Protein AF-A0AAV7K6Y7-F1 (afdb_monomer)

Foldseek 3Di:
DDYDDDDDDDDDDDPDDDPPPDDDPDDPPDDPPPVVVVVVVVVVVVVVVVVLVVVVVDDPVSVVVVVQVVCVVVVHDHDDDDDDPPVVVVVVVVVVVVVVVVVVVVCVVVVNDDDDDDPPPPPPPDDPPPPPVPDDPAADQDPNDGDGDPVSVVVVVVVVD

Secondary structure (DSSP, 8-state):
----------------S------------S----HHHHHHHHHHHHHHHHHHHHTTTS-HHHHHHHHHHHHHHTTPPPPPPPP--HHHHHHHHHHHHHHHHHHHHHHHHTT----------TTTTS---S----S-SSSEEETTEEE--HHHHHHHHHTT-

Mean predicted aligned error: 19.66 Å

Organism: NCBI:txid111878

Structure (mmCIF, N/CA/C/O backbone):
data_AF-A0AAV7K6Y7-F1
#
_entry.id   AF-A0AAV7K6Y7-F1
#
loop_
_atom_site.group_PDB
_atom_site.id
_atom_site.type_symbol
_atom_site.label_atom_id
_atom_site.label_alt_id
_atom_site.label_comp_id
_atom_site.label_asym_id
_atom_site.label_entity_id
_atom_site.label_seq_id
_atom_site.pdbx_PDB_ins_code
_atom_site.Cartn_x
_atom_site.Cartn_y
_atom_site.Cartn_z
_atom_site.occupancy
_atom_site.B_iso_or_equiv
_atom_site.auth_seq_id
_atom_site.auth_comp_id
_atom_site.auth_asym_id
_atom_site.auth_atom_id
_atom_site.pdbx_PDB_model_num
ATOM 1 N N . MET A 1 1 ? -31.182 -43.803 -91.210 1.00 37.50 1 MET A N 1
ATOM 2 C CA . MET A 1 1 ? -31.131 -44.897 -90.210 1.00 37.50 1 MET A CA 1
ATOM 3 C C . MET A 1 1 ? -30.701 -44.336 -88.860 1.00 37.50 1 MET A C 1
ATOM 5 O O . MET A 1 1 ? -29.714 -43.622 -88.832 1.00 37.50 1 MET A O 1
ATOM 9 N N . LYS A 1 2 ? -31.405 -44.747 -87.788 1.00 43.72 2 LYS A N 1
ATOM 10 C CA . LYS A 1 2 ? -31.100 -44.606 -86.340 1.00 43.72 2 LYS A CA 1
ATOM 11 C C . LYS A 1 2 ? -31.313 -43.193 -85.744 1.00 43.72 2 LYS A C 1
ATOM 13 O O . LYS A 1 2 ? -30.572 -42.283 -86.059 1.00 43.72 2 LYS A O 1
ATOM 18 N N . LYS A 1 3 ? -32.449 -42.952 -85.060 1.00 42.91 3 LYS A N 1
ATOM 19 C CA . LYS A 1 3 ? -32.772 -43.210 -83.618 1.00 42.91 3 LYS A CA 1
ATOM 20 C C . LYS A 1 3 ? -32.365 -41.982 -82.764 1.00 42.91 3 LYS A C 1
ATOM 22 O O . LYS A 1 3 ? -31.280 -41.481 -82.975 1.00 42.91 3 LYS A O 1
ATOM 27 N N . SER A 1 4 ? -33.076 -41.462 -81.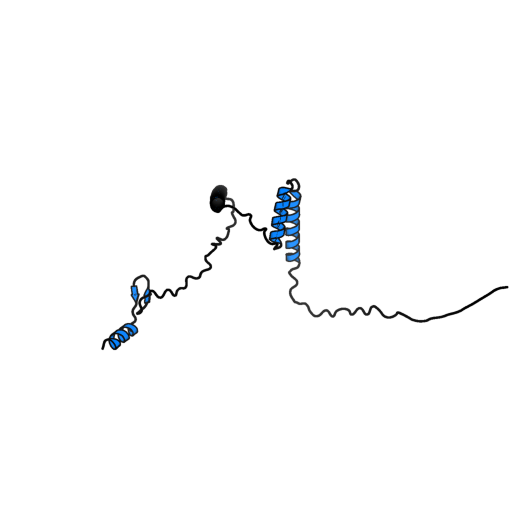762 1.00 44.19 4 SER A N 1
ATOM 28 C CA . SER A 1 4 ? -34.358 -41.768 -81.112 1.00 44.19 4 SER A CA 1
ATOM 29 C C . SER A 1 4 ? -34.460 -40.916 -79.824 1.00 44.19 4 SER A C 1
ATOM 31 O O . SER A 1 4 ? -33.427 -40.758 -79.184 1.00 44.19 4 SER A O 1
ATOM 33 N N . LEU A 1 5 ? -35.688 -40.569 -79.386 1.00 47.94 5 LEU A N 1
ATOM 34 C CA . LEU A 1 5 ? -36.136 -40.399 -77.972 1.00 47.94 5 LEU A CA 1
ATOM 35 C C . LEU A 1 5 ? -35.596 -39.154 -77.208 1.00 47.94 5 LEU A C 1
ATOM 37 O O . LEU A 1 5 ? -34.430 -38.833 -77.309 1.00 47.94 5 LEU A O 1
ATOM 41 N N . ARG A 1 6 ? -36.319 -38.420 -76.346 1.00 44.19 6 ARG A N 1
ATOM 42 C CA . ARG A 1 6 ? -37.695 -38.448 -75.805 1.00 44.19 6 ARG A CA 1
ATOM 43 C C . ARG A 1 6 ? -37.917 -37.120 -75.045 1.00 44.19 6 ARG A C 1
ATOM 45 O O . ARG A 1 6 ? -37.012 -36.658 -74.361 1.00 44.19 6 ARG A O 1
ATOM 52 N N . LYS A 1 7 ? -39.133 -36.562 -75.089 1.00 48.03 7 LYS A N 1
ATOM 53 C CA . LYS A 1 7 ? -39.631 -35.521 -74.162 1.00 48.03 7 LYS A CA 1
ATOM 54 C C . LYS A 1 7 ? -39.582 -36.005 -72.705 1.00 48.03 7 LYS A C 1
ATOM 56 O O . LYS A 1 7 ? -39.983 -37.147 -72.484 1.00 48.03 7 LYS A O 1
ATOM 61 N N . LYS A 1 8 ? -39.293 -35.115 -71.742 1.00 47.16 8 LYS A N 1
ATOM 62 C CA . LYS A 1 8 ? -40.011 -35.023 -70.449 1.00 47.16 8 LYS A CA 1
ATOM 63 C C . LYS A 1 8 ? -39.983 -33.588 -69.905 1.00 47.16 8 LYS A C 1
ATOM 65 O O . LYS A 1 8 ? -38.922 -33.034 -69.655 1.00 47.16 8 LYS A O 1
ATOM 70 N N . GLN A 1 9 ? -41.177 -33.025 -69.739 1.00 47.25 9 GLN A N 1
ATOM 71 C CA . GLN A 1 9 ? -41.472 -31.932 -68.817 1.00 47.25 9 GLN A CA 1
ATOM 72 C C . GLN A 1 9 ? -41.408 -32.460 -67.377 1.00 47.25 9 GLN A C 1
ATOM 74 O O . GLN A 1 9 ? -41.875 -33.572 -67.142 1.00 47.25 9 GLN A O 1
ATOM 79 N N . THR A 1 10 ? -40.914 -31.637 -66.453 1.00 47.00 10 THR A N 1
ATOM 80 C CA . THR A 1 10 ? -41.320 -31.548 -65.034 1.00 47.00 10 THR A CA 1
ATOM 81 C C . THR A 1 10 ? -40.901 -30.142 -64.583 1.00 47.00 10 THR A C 1
ATOM 83 O O . THR A 1 10 ? -39.708 -29.856 -64.570 1.00 47.00 10 THR A O 1
ATOM 86 N N . SER A 1 11 ? -41.785 -29.143 -64.522 1.00 39.66 11 SER A N 1
ATOM 87 C CA . SER A 1 11 ? -42.705 -28.851 -63.409 1.00 39.66 11 SER A CA 1
ATOM 88 C C . SER A 1 11 ? -42.034 -28.946 -62.037 1.00 39.66 11 SER A C 1
ATOM 90 O O . SER A 1 11 ? -41.671 -30.038 -61.604 1.00 39.66 11 SER A O 1
ATOM 92 N N . ASP A 1 12 ? -41.926 -27.786 -61.392 1.00 48.72 12 ASP A N 1
ATOM 93 C CA . ASP A 1 12 ? -42.022 -27.557 -59.953 1.00 48.72 12 ASP A CA 1
ATOM 94 C C . ASP A 1 12 ? -41.245 -28.496 -59.035 1.00 48.72 12 ASP A C 1
ATOM 96 O O . ASP A 1 12 ? -41.675 -29.610 -58.737 1.00 48.72 12 ASP A O 1
ATOM 100 N N . ARG A 1 13 ? -40.150 -27.974 -58.477 1.00 48.28 13 ARG A N 1
ATOM 101 C CA . ARG A 1 13 ? -39.746 -28.250 -57.095 1.00 48.28 13 ARG A CA 1
ATOM 102 C C . ARG A 1 13 ? -38.715 -27.223 -56.649 1.00 48.28 13 ARG A C 1
ATOM 104 O O . ARG A 1 13 ? -37.656 -27.101 -57.257 1.00 48.28 13 ARG A O 1
ATOM 111 N N . ASN A 1 14 ? -39.061 -26.552 -55.552 1.00 43.81 14 ASN A N 1
ATOM 112 C CA . ASN A 1 14 ? -38.239 -25.687 -54.699 1.00 43.81 14 ASN A CA 1
ATOM 113 C C . ASN A 1 14 ? -38.488 -24.175 -54.849 1.00 43.81 14 ASN A C 1
ATOM 115 O O . ASN A 1 14 ? -37.590 -23.364 -54.645 1.00 43.81 14 ASN A O 1
ATOM 119 N N . ALA A 1 15 ? -39.740 -23.784 -55.102 1.00 48.81 15 ALA A N 1
ATOM 120 C CA . ALA A 1 15 ? -40.297 -22.606 -54.441 1.00 48.81 15 ALA A CA 1
ATOM 121 C C . ALA A 1 15 ? -40.662 -23.021 -53.009 1.00 48.81 15 ALA A C 1
ATOM 123 O O . ALA A 1 15 ? -41.792 -23.411 -52.781 1.00 48.81 15 ALA A O 1
ATOM 124 N N . ASP A 1 16 ? -39.672 -23.087 -52.117 1.00 55.22 16 ASP A N 1
ATOM 125 C CA . ASP A 1 16 ? -39.844 -23.148 -50.658 1.00 55.22 16 ASP A CA 1
ATOM 126 C C . ASP A 1 16 ? -38.466 -23.288 -50.016 1.00 55.22 16 ASP A C 1
ATOM 128 O O . ASP A 1 16 ? -37.971 -24.389 -49.816 1.00 55.22 16 ASP A O 1
ATOM 132 N N . LEU A 1 17 ? -37.816 -22.159 -49.752 1.00 52.44 17 LEU A N 1
ATOM 133 C CA . LEU A 1 17 ? -36.878 -21.963 -48.644 1.00 52.44 17 LEU A CA 1
ATOM 134 C C . LEU A 1 17 ? -36.394 -20.521 -48.771 1.00 52.44 17 LEU A C 1
ATOM 136 O O . LEU A 1 17 ? -35.518 -20.263 -49.571 1.00 52.44 17 LEU A O 1
ATOM 140 N N . PHE A 1 18 ? -37.050 -19.582 -48.093 1.00 46.03 18 PHE A N 1
ATOM 141 C CA . PHE A 1 18 ? -36.508 -18.336 -47.514 1.00 46.03 18 PHE 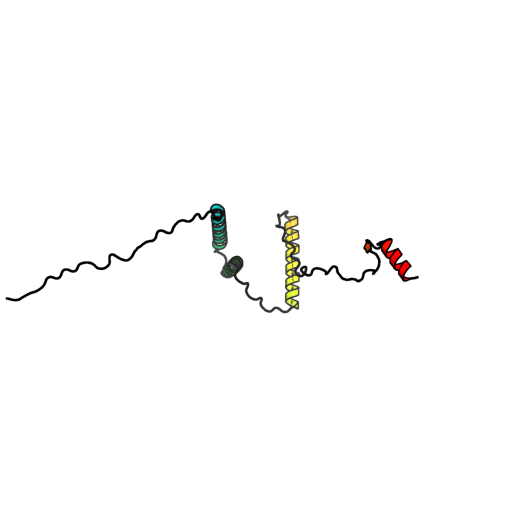A CA 1
ATOM 142 C C . PHE A 1 18 ? -37.701 -17.473 -47.088 1.00 46.03 18 PHE A C 1
ATOM 144 O O . PHE A 1 18 ? -37.927 -16.365 -47.569 1.00 46.03 18 PHE A O 1
ATOM 151 N N . HIS A 1 19 ? -38.496 -18.001 -46.154 1.00 47.12 19 HIS A N 1
ATOM 152 C CA . HIS A 1 19 ? -39.452 -17.193 -45.408 1.00 47.12 19 HIS A CA 1
ATOM 153 C C . HIS A 1 19 ? -38.654 -16.372 -44.382 1.00 47.12 19 HIS A C 1
ATOM 155 O O . HIS A 1 19 ? -38.469 -16.780 -43.237 1.00 47.12 19 HIS A O 1
ATOM 161 N N . ILE A 1 20 ? -38.089 -15.242 -44.817 1.00 50.62 20 ILE A N 1
ATOM 162 C CA . ILE A 1 20 ? -37.408 -14.303 -43.920 1.00 50.62 20 ILE A CA 1
ATOM 163 C C . ILE A 1 20 ? -38.499 -13.592 -43.117 1.00 50.62 20 ILE A C 1
ATOM 165 O O . ILE A 1 20 ? -39.060 -12.583 -43.548 1.00 50.62 20 ILE A O 1
ATOM 169 N N . GLN A 1 21 ? -38.820 -14.130 -41.940 1.00 52.84 21 GLN A N 1
ATOM 170 C CA . GLN A 1 21 ? -39.569 -13.384 -40.936 1.00 52.84 21 GLN A CA 1
ATOM 171 C C . GLN A 1 21 ? -38.734 -12.158 -40.557 1.00 52.84 21 GLN A C 1
ATOM 173 O O . GLN A 1 21 ? -37.703 -12.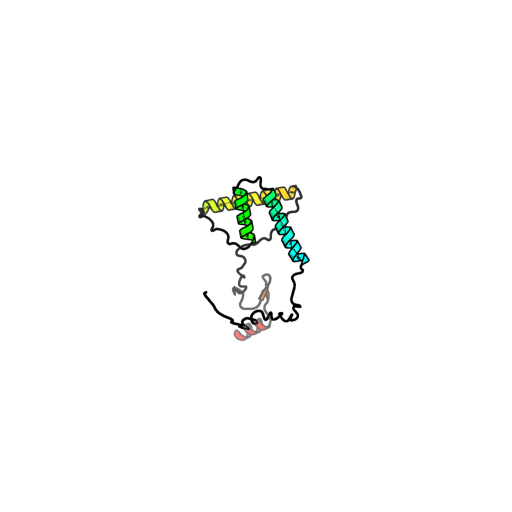273 -39.896 1.00 52.84 21 GLN A O 1
ATOM 178 N N . LYS A 1 22 ? -39.158 -10.970 -41.000 1.00 53.78 22 LYS A N 1
ATOM 179 C CA . LYS A 1 22 ? -38.595 -9.713 -40.499 1.00 53.78 22 LYS A CA 1
ATOM 180 C C . LYS A 1 22 ? -38.852 -9.677 -38.986 1.00 53.78 22 LYS A C 1
ATOM 182 O O . LYS A 1 22 ? -40.018 -9.789 -38.595 1.00 53.78 22 LYS A O 1
ATOM 187 N N . PRO A 1 23 ? -37.823 -9.551 -38.128 1.00 51.22 23 PRO A N 1
ATOM 188 C CA . PRO A 1 23 ? -38.055 -9.494 -36.695 1.00 51.22 23 PRO A CA 1
ATOM 189 C C . PRO A 1 23 ? -38.905 -8.261 -36.379 1.00 51.22 23 PRO A C 1
ATOM 191 O O . PRO A 1 23 ? -38.617 -7.154 -36.840 1.00 51.22 23 PRO A O 1
ATOM 194 N N . LYS A 1 24 ? -39.976 -8.461 -35.605 1.00 47.47 24 LYS A N 1
ATOM 195 C CA . LYS A 1 24 ? -40.769 -7.368 -35.040 1.00 47.47 24 LYS A CA 1
ATOM 196 C C . LYS A 1 24 ? -39.851 -6.547 -34.136 1.00 47.47 24 LYS A C 1
ATOM 198 O O . LYS A 1 24 ? -39.369 -7.050 -33.124 1.00 47.47 24 LYS A O 1
ATOM 203 N N . ILE A 1 25 ? -39.601 -5.298 -34.523 1.00 51.44 25 ILE A N 1
ATOM 204 C CA . ILE A 1 25 ? -38.890 -4.320 -33.700 1.00 51.44 25 ILE A CA 1
ATOM 205 C C . ILE A 1 25 ? -39.837 -3.952 -32.558 1.00 51.44 25 ILE A C 1
ATOM 207 O O . ILE A 1 25 ? -40.658 -3.045 -32.674 1.00 51.44 25 ILE A O 1
ATOM 211 N N . ASN A 1 26 ? -39.770 -4.710 -31.470 1.00 47.78 26 ASN A N 1
ATOM 212 C CA . ASN A 1 26 ? -40.368 -4.292 -30.214 1.00 47.78 26 ASN A CA 1
ATOM 213 C C . ASN A 1 26 ? -39.493 -3.174 -29.638 1.00 47.78 26 ASN A C 1
ATOM 215 O O . ASN A 1 26 ? -38.270 -3.254 -29.699 1.00 47.78 26 ASN A O 1
ATOM 219 N N . ASN A 1 27 ? -40.136 -2.122 -29.135 1.00 55.62 27 ASN A N 1
ATOM 220 C CA . ASN A 1 27 ? -39.527 -0.915 -28.581 1.00 55.62 27 ASN A CA 1
ATOM 221 C C . ASN A 1 27 ? -38.368 -1.218 -27.614 1.00 55.62 27 ASN A C 1
ATOM 223 O O . ASN A 1 27 ? -38.598 -1.464 -26.435 1.00 55.62 27 ASN A O 1
ATOM 227 N N . ILE A 1 28 ? -37.125 -1.129 -28.092 1.00 50.84 28 ILE A N 1
ATOM 228 C CA . ILE A 1 28 ? -35.934 -1.103 -27.238 1.00 50.84 28 ILE A CA 1
ATOM 229 C C . ILE A 1 28 ? -35.690 0.366 -26.889 1.00 50.84 28 ILE A C 1
ATOM 231 O O . ILE A 1 28 ? -34.932 1.069 -27.554 1.00 50.84 28 ILE A O 1
ATOM 235 N N . LYS A 1 29 ? -36.396 0.851 -25.866 1.00 49.25 29 LYS A N 1
ATOM 236 C CA . LYS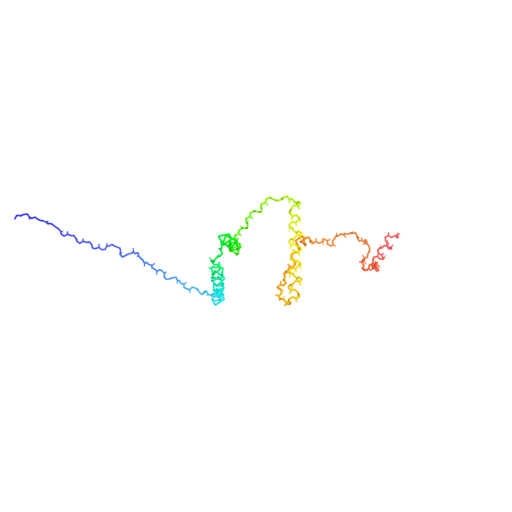 A 1 29 ? -36.017 2.068 -25.132 1.00 49.25 29 LYS A CA 1
ATOM 237 C C . LYS A 1 29 ? -35.173 1.714 -23.904 1.00 49.25 29 LYS A C 1
ATOM 239 O O . LYS A 1 29 ? -35.211 2.432 -22.918 1.00 49.25 29 LYS A O 1
ATOM 244 N N . ASP A 1 30 ? -34.384 0.649 -23.991 1.00 50.53 30 ASP A N 1
ATOM 245 C CA . ASP A 1 30 ? -33.510 0.225 -22.906 1.00 50.53 30 ASP A CA 1
ATOM 246 C C . ASP A 1 30 ? -32.056 0.435 -23.347 1.00 50.53 30 ASP A C 1
ATOM 248 O O . ASP A 1 30 ? -31.485 -0.324 -24.125 1.00 50.53 30 ASP A O 1
ATOM 252 N N . GLU A 1 31 ? -31.514 1.568 -22.897 1.00 57.97 31 GLU A N 1
ATOM 253 C CA . GLU A 1 31 ? -30.091 1.820 -22.650 1.00 57.97 31 GLU A CA 1
ATOM 254 C C . GLU A 1 31 ? -29.108 1.452 -23.776 1.00 57.97 31 GLU A C 1
ATOM 256 O O . GLU A 1 31 ? -28.202 0.638 -23.599 1.00 57.97 31 GLU A O 1
ATOM 261 N N . LEU A 1 32 ? -29.183 2.138 -24.924 1.00 52.97 32 LEU A N 1
ATOM 262 C CA . LEU A 1 32 ? -27.988 2.248 -25.765 1.00 52.97 32 LEU A CA 1
ATOM 263 C C . LEU A 1 32 ? -26.905 2.969 -24.942 1.00 52.97 32 LEU A C 1
ATOM 265 O O . LEU A 1 32 ? -27.110 4.134 -24.577 1.00 52.97 32 LEU A O 1
ATOM 269 N N . PRO A 1 33 ? -25.754 2.333 -24.640 1.00 55.88 33 PRO A N 1
ATOM 270 C CA . PRO A 1 33 ? -24.659 3.029 -23.988 1.00 55.88 33 PRO A CA 1
ATOM 271 C C . PRO A 1 33 ? -24.302 4.204 -24.885 1.00 55.88 33 PRO A C 1
ATOM 273 O O . PRO A 1 33 ? -24.030 4.005 -26.065 1.00 55.88 33 PRO A O 1
ATOM 276 N N . ASN A 1 34 ? -24.376 5.416 -24.327 1.00 61.97 34 ASN A N 1
ATOM 277 C CA . ASN A 1 34 ? -24.154 6.687 -25.011 1.00 61.97 34 ASN A CA 1
ATOM 278 C C . ASN A 1 34 ? -22.995 6.524 -26.012 1.00 61.97 34 ASN A C 1
ATOM 280 O O . ASN A 1 34 ? -21.836 6.422 -25.604 1.00 61.97 34 ASN A O 1
ATOM 284 N N . THR A 1 35 ? -23.311 6.365 -27.301 1.00 63.19 35 THR A N 1
ATOM 285 C CA . THR A 1 35 ? -22.410 5.747 -28.301 1.00 63.19 35 THR A CA 1
ATOM 286 C C . THR A 1 35 ? -21.106 6.522 -28.437 1.00 63.19 35 THR A C 1
ATOM 288 O O . THR A 1 35 ? -20.042 5.948 -28.651 1.00 63.19 35 THR A O 1
ATOM 291 N N . ARG A 1 36 ? -21.176 7.829 -28.177 1.00 59.75 36 ARG A N 1
ATOM 292 C CA . ARG A 1 36 ? -20.044 8.748 -28.075 1.00 59.75 36 ARG A CA 1
ATOM 293 C C . ARG A 1 36 ? -19.072 8.397 -26.943 1.00 59.75 36 ARG A C 1
ATOM 295 O O . ARG A 1 36 ? -17.867 8.496 -27.130 1.00 59.75 36 ARG A O 1
ATOM 302 N N . ILE A 1 37 ? -19.572 7.979 -25.779 1.00 65.12 37 ILE A N 1
ATOM 303 C CA . ILE A 1 37 ? -18.750 7.579 -24.625 1.00 65.12 37 ILE A CA 1
ATOM 304 C C . ILE A 1 37 ? -18.080 6.227 -24.887 1.00 65.12 37 ILE A C 1
ATOM 306 O O . ILE A 1 37 ? -16.913 6.057 -24.538 1.00 65.12 37 ILE A O 1
ATOM 310 N N . ALA A 1 38 ? -18.789 5.276 -25.504 1.00 65.44 38 ALA A N 1
ATOM 311 C CA . ALA A 1 38 ? -18.212 3.991 -25.905 1.00 65.44 38 ALA A CA 1
ATOM 312 C C . ALA A 1 38 ? -17.100 4.191 -26.950 1.00 65.44 38 ALA A C 1
ATOM 314 O O . ALA A 1 38 ? -15.965 3.782 -26.724 1.00 65.44 38 ALA A O 1
ATOM 315 N N . PHE A 1 39 ? -17.380 4.965 -28.000 1.00 69.88 39 PHE A N 1
ATOM 316 C CA . PHE A 1 39 ? -16.406 5.306 -29.036 1.00 69.88 39 PHE A CA 1
ATOM 317 C C . PHE A 1 39 ? -15.180 6.046 -28.479 1.00 69.88 39 PHE A C 1
ATOM 319 O O . PHE A 1 39 ? -14.047 5.752 -28.849 1.00 69.88 39 PHE A O 1
ATOM 326 N N . GLN A 1 40 ? -15.374 6.968 -27.529 1.00 72.38 40 GLN A N 1
ATOM 327 C CA . GLN A 1 40 ? -14.262 7.666 -26.878 1.00 72.38 40 GLN A CA 1
ATOM 328 C C . GLN A 1 40 ? -13.379 6.715 -26.053 1.00 72.38 40 GLN A C 1
ATOM 330 O O . GLN A 1 40 ? -12.160 6.891 -26.008 1.00 72.38 40 GLN A O 1
ATOM 335 N N . LYS A 1 41 ? -13.969 5.706 -25.398 1.00 72.38 41 LYS A N 1
ATOM 336 C CA . LYS A 1 41 ? -13.209 4.670 -24.680 1.00 72.38 41 LYS A CA 1
ATOM 337 C C . LYS A 1 41 ? -12.385 3.824 -25.646 1.00 72.38 41 LYS A C 1
ATOM 339 O O . LYS A 1 41 ? -11.214 3.579 -25.359 1.00 72.38 41 LYS A O 1
ATOM 344 N N . ASP A 1 42 ? -12.960 3.459 -26.787 1.00 76.38 42 ASP A N 1
ATOM 345 C CA . ASP A 1 42 ? -12.276 2.682 -27.823 1.00 76.38 42 ASP A CA 1
ATOM 346 C C . ASP A 1 42 ? -11.121 3.476 -28.446 1.00 76.38 42 ASP A C 1
ATOM 348 O O . ASP A 1 42 ? -10.014 2.957 -28.584 1.00 76.38 42 ASP A O 1
ATOM 352 N N . LEU A 1 43 ? -11.315 4.771 -28.718 1.00 77.31 43 LEU A N 1
ATOM 353 C CA . LEU A 1 43 ? -10.244 5.654 -29.188 1.00 77.31 43 LEU A CA 1
ATOM 354 C C . LEU A 1 43 ? -9.114 5.804 -28.169 1.00 77.31 43 LEU A C 1
ATOM 356 O O . LEU A 1 43 ? -7.943 5.761 -28.540 1.00 77.31 43 LEU A O 1
ATOM 360 N N . ASN A 1 44 ? -9.438 5.946 -26.884 1.00 75.50 44 ASN A N 1
ATOM 361 C CA . ASN A 1 44 ? -8.425 6.026 -25.832 1.00 75.50 44 ASN A CA 1
ATOM 362 C C . ASN A 1 44 ? -7.646 4.705 -25.697 1.00 75.50 44 ASN A C 1
ATOM 364 O O . ASN A 1 44 ? -6.437 4.726 -25.462 1.00 75.50 44 ASN A O 1
ATOM 368 N N . LEU A 1 45 ? -8.311 3.559 -25.874 1.00 77.31 45 LEU A N 1
ATOM 369 C CA . LEU A 1 45 ? -7.663 2.248 -25.911 1.00 77.31 45 LEU A CA 1
ATOM 370 C C . LEU A 1 45 ? -6.698 2.149 -27.101 1.00 77.31 45 LEU A C 1
ATOM 372 O O . LEU A 1 45 ? -5.536 1.797 -26.911 1.00 77.31 45 LEU A O 1
ATOM 376 N N . ILE A 1 46 ? -7.150 2.539 -28.295 1.00 77.81 46 ILE A N 1
ATOM 377 C CA . ILE A 1 46 ? -6.343 2.550 -29.522 1.00 77.81 46 ILE A CA 1
ATOM 378 C C . ILE A 1 46 ? -5.147 3.499 -29.383 1.00 77.81 46 ILE A C 1
ATOM 380 O O . ILE A 1 46 ? -4.031 3.121 -29.725 1.00 77.81 46 ILE A O 1
ATOM 384 N N . MET A 1 47 ? -5.333 4.699 -28.829 1.00 74.81 47 MET A N 1
ATOM 385 C CA . MET A 1 47 ? -4.246 5.658 -28.600 1.00 74.81 47 MET A CA 1
ATOM 386 C C . MET A 1 47 ? -3.210 5.139 -27.599 1.00 74.81 47 MET A C 1
ATOM 388 O O . MET A 1 47 ? -2.010 5.280 -27.831 1.00 74.81 47 MET A O 1
ATOM 392 N N . ASN A 1 48 ? -3.647 4.482 -26.523 1.00 70.25 48 ASN A N 1
ATOM 393 C CA . ASN A 1 48 ? -2.740 3.831 -25.576 1.00 70.25 48 ASN A CA 1
ATOM 394 C C . ASN A 1 48 ? -1.984 2.668 -26.230 1.00 70.25 48 ASN A C 1
ATOM 396 O O . ASN A 1 48 ? -0.783 2.505 -26.010 1.00 70.25 48 ASN A O 1
ATOM 400 N N . GLU A 1 49 ? -2.662 1.876 -27.063 1.00 69.75 49 GLU A N 1
ATOM 401 C CA . GLU A 1 49 ? -2.032 0.813 -27.843 1.00 69.75 49 GLU A CA 1
ATOM 402 C C . GLU A 1 49 ? -1.002 1.375 -28.815 1.00 69.75 49 GLU A C 1
ATOM 404 O O . GLU A 1 49 ? 0.118 0.877 -28.837 1.00 69.75 49 GLU A O 1
ATOM 409 N N . ILE A 1 50 ? -1.322 2.441 -29.550 1.00 72.19 50 ILE A N 1
ATOM 410 C CA . ILE A 1 50 ? -0.394 3.122 -30.456 1.00 72.19 50 ILE A CA 1
ATOM 411 C C . ILE A 1 50 ? 0.776 3.721 -29.682 1.00 72.19 50 ILE A C 1
ATOM 413 O O . ILE A 1 50 ? 1.900 3.580 -30.134 1.00 72.19 50 ILE A O 1
ATOM 417 N N . HIS A 1 51 ? 0.578 4.329 -28.514 1.00 67.44 51 HIS A N 1
ATOM 418 C CA . HIS A 1 51 ? 1.677 4.871 -27.711 1.00 67.44 51 HIS A CA 1
ATOM 419 C C . HIS A 1 51 ? 2.635 3.765 -27.237 1.00 67.44 51 HIS A C 1
ATOM 421 O O . HIS A 1 51 ? 3.845 3.842 -27.461 1.00 67.44 51 HIS A O 1
ATOM 427 N N . CYS A 1 52 ? 2.104 2.677 -26.672 1.00 60.88 52 CYS A N 1
ATOM 428 C CA . CYS A 1 52 ? 2.904 1.528 -26.238 1.00 60.88 52 CYS A CA 1
ATOM 429 C C . CYS A 1 52 ? 3.526 0.753 -27.412 1.00 60.88 52 CYS A C 1
ATOM 431 O O . CYS A 1 52 ? 4.598 0.164 -27.272 1.00 60.88 52 CYS A O 1
ATOM 433 N N . MET A 1 53 ? 2.881 0.770 -28.579 1.00 60.41 53 MET A N 1
ATOM 434 C CA . MET A 1 53 ? 3.384 0.201 -29.826 1.00 60.41 53 MET A CA 1
ATOM 435 C C . MET A 1 53 ? 4.298 1.164 -30.591 1.00 60.41 53 MET A C 1
ATOM 437 O O . MET A 1 53 ? 5.058 0.700 -31.415 1.00 60.41 53 MET A O 1
ATOM 441 N N . ASN A 1 54 ? 4.288 2.472 -30.368 1.00 62.56 54 ASN A N 1
ATOM 442 C CA . ASN A 1 54 ? 5.262 3.408 -30.948 1.00 62.56 54 ASN A CA 1
ATOM 443 C C . ASN A 1 54 ? 6.538 3.438 -30.116 1.00 62.56 54 ASN A C 1
ATOM 445 O O . ASN A 1 54 ? 7.625 3.638 -30.646 1.00 62.56 54 ASN A O 1
ATOM 449 N N . MET A 1 55 ? 6.441 3.032 -28.854 1.00 55.16 55 MET A N 1
ATOM 450 C CA . MET A 1 55 ? 7.574 2.554 -28.074 1.00 55.16 55 MET A CA 1
ATOM 451 C C . MET A 1 55 ? 8.153 1.212 -28.610 1.00 55.16 55 MET A C 1
ATOM 453 O O . MET A 1 55 ? 8.898 0.540 -27.908 1.00 55.16 55 MET A O 1
ATOM 457 N N . LYS A 1 56 ? 7.856 0.788 -29.854 1.00 51.88 56 LYS A N 1
ATOM 458 C CA . LYS A 1 56 ? 8.355 -0.436 -30.531 1.00 51.88 56 LYS A CA 1
ATOM 459 C C . LYS A 1 56 ? 9.869 -0.502 -30.770 1.00 51.88 56 LYS A C 1
ATOM 461 O O . LYS A 1 56 ? 10.327 -1.502 -31.312 1.00 51.88 56 LYS A O 1
ATOM 466 N N . SER A 1 57 ? 10.662 0.472 -30.333 1.00 54.31 57 SER A N 1
ATOM 467 C CA . SER A 1 57 ? 12.108 0.267 -30.149 1.00 54.31 57 SER A CA 1
ATOM 468 C C . SER A 1 57 ? 12.440 -0.486 -28.849 1.00 54.31 57 SER A C 1
ATOM 470 O O . SER A 1 57 ? 13.592 -0.837 -28.597 1.00 54.31 57 SER A O 1
ATOM 472 N N . LEU A 1 58 ? 11.449 -0.768 -27.998 1.00 56.84 58 LEU A N 1
ATOM 473 C CA . LEU A 1 58 ? 11.660 -1.458 -26.735 1.00 56.84 58 LEU A CA 1
ATOM 474 C C . LEU A 1 58 ? 11.844 -2.974 -26.936 1.00 56.84 58 LEU A C 1
ATOM 476 O O . LEU A 1 58 ? 10.918 -3.693 -27.316 1.00 56.84 58 LEU A O 1
ATOM 480 N N . LEU A 1 59 ? 13.051 -3.443 -26.594 1.00 68.06 59 LEU A N 1
ATOM 481 C CA . LEU A 1 59 ? 13.471 -4.842 -26.443 1.00 68.06 59 LEU A CA 1
ATOM 482 C C . LEU A 1 59 ? 12.352 -5.771 -25.932 1.00 68.06 59 LEU A C 1
ATOM 484 O O . LEU A 1 59 ? 11.579 -5.411 -25.040 1.00 68.06 59 LEU A O 1
ATOM 488 N N . GLY A 1 60 ? 12.345 -7.018 -26.422 1.00 74.44 60 GLY A N 1
ATOM 489 C CA . GLY A 1 60 ? 11.272 -8.007 -26.231 1.00 74.44 60 GLY A CA 1
ATOM 490 C C . GLY A 1 60 ? 10.760 -8.213 -24.798 1.00 74.44 60 GLY A C 1
ATOM 491 O O . GLY A 1 60 ? 9.605 -8.596 -24.623 1.00 74.44 60 GLY A O 1
ATOM 492 N N . GLN A 1 61 ? 11.551 -7.908 -23.768 1.00 78.38 61 GLN A N 1
ATOM 493 C CA . GLN A 1 61 ? 11.107 -7.966 -22.374 1.00 78.38 61 GLN A CA 1
ATOM 494 C C . GLN A 1 61 ? 10.020 -6.929 -22.044 1.00 78.38 61 GLN A C 1
ATOM 496 O O . GLN A 1 61 ? 9.001 -7.282 -21.455 1.00 78.38 61 GLN A O 1
ATOM 501 N N . LYS A 1 62 ? 10.171 -5.679 -22.491 1.00 75.81 62 LYS A N 1
ATOM 502 C CA . LYS A 1 62 ? 9.192 -4.612 -22.228 1.00 75.81 62 LYS A CA 1
ATOM 503 C C . LYS A 1 62 ? 7.870 -4.867 -22.957 1.00 75.81 62 LYS A C 1
ATOM 505 O O . LYS A 1 62 ? 6.803 -4.637 -22.397 1.00 75.81 62 LYS A O 1
ATOM 510 N N . ARG A 1 63 ? 7.933 -5.461 -24.157 1.00 75.81 63 ARG A N 1
ATOM 511 C CA . ARG A 1 63 ? 6.747 -5.963 -24.873 1.00 75.81 63 ARG A CA 1
ATOM 512 C C . ARG A 1 63 ? 6.013 -7.041 -24.070 1.00 75.81 63 ARG A C 1
ATOM 514 O O . ARG A 1 63 ? 4.788 -7.010 -23.991 1.00 75.81 63 ARG A O 1
ATOM 521 N N . ARG A 1 64 ? 6.740 -7.988 -23.463 1.00 80.38 64 ARG A N 1
ATOM 522 C CA . ARG A 1 64 ? 6.137 -9.030 -22.610 1.00 80.38 64 ARG A CA 1
ATOM 523 C C . ARG A 1 64 ? 5.463 -8.428 -21.383 1.00 80.38 64 ARG A C 1
ATOM 525 O O . ARG A 1 64 ? 4.383 -8.879 -21.018 1.00 80.38 64 ARG A O 1
ATOM 532 N N . ASP A 1 65 ? 6.081 -7.436 -20.757 1.00 83.00 65 ASP A N 1
ATOM 533 C CA . ASP A 1 65 ? 5.519 -6.796 -19.568 1.00 83.00 65 ASP A CA 1
ATOM 534 C C . ASP A 1 65 ? 4.263 -5.981 -19.902 1.00 83.00 65 ASP A C 1
ATOM 536 O O . ASP A 1 65 ? 3.252 -6.141 -19.220 1.00 83.00 65 ASP A O 1
ATOM 540 N N . TYR A 1 66 ? 4.252 -5.262 -21.028 1.00 80.94 66 TYR A N 1
ATOM 541 C CA . TYR A 1 66 ? 3.048 -4.599 -21.538 1.00 80.94 66 TYR A CA 1
ATOM 542 C C . TYR A 1 66 ? 1.898 -5.583 -21.805 1.00 80.94 66 TYR A C 1
ATOM 544 O O . TYR A 1 66 ? 0.766 -5.356 -21.381 1.00 80.94 66 TYR A O 1
ATOM 552 N N . ILE A 1 67 ? 2.174 -6.716 -22.463 1.00 80.44 67 ILE A N 1
ATOM 553 C CA . ILE A 1 67 ? 1.150 -7.743 -22.710 1.00 80.44 67 ILE A CA 1
ATOM 554 C C . ILE A 1 67 ? 0.591 -8.276 -21.384 1.00 80.44 67 ILE A C 1
ATOM 556 O O . ILE A 1 67 ? -0.621 -8.443 -21.262 1.00 80.44 67 ILE A O 1
ATOM 560 N N . LYS A 1 68 ? 1.435 -8.500 -20.367 1.00 83.56 68 LYS A N 1
ATOM 561 C CA . LYS A 1 68 ? 0.968 -8.921 -19.033 1.00 83.56 68 LYS A CA 1
ATOM 562 C C . LYS A 1 68 ? 0.068 -7.870 -18.382 1.00 83.56 68 LYS A C 1
ATOM 564 O O . LYS A 1 68 ? -0.934 -8.239 -17.772 1.00 83.56 68 LYS A O 1
ATOM 569 N N . GLU A 1 69 ? 0.410 -6.587 -18.490 1.00 83.31 69 GLU A N 1
ATOM 570 C CA . GLU A 1 69 ? -0.421 -5.493 -17.975 1.00 83.31 69 GLU A CA 1
ATOM 571 C C . GLU A 1 69 ? -1.760 -5.402 -18.709 1.00 83.31 69 GLU A C 1
ATOM 573 O O . GLU A 1 69 ? -2.800 -5.296 -18.060 1.00 83.31 69 GLU A O 1
ATOM 578 N N . ARG A 1 70 ? -1.760 -5.547 -20.040 1.00 81.44 70 ARG A N 1
ATOM 579 C CA . ARG A 1 70 ? -2.983 -5.588 -20.854 1.00 81.44 70 ARG A CA 1
ATOM 580 C C . ARG A 1 70 ? -3.881 -6.757 -20.464 1.00 81.44 70 ARG A C 1
ATOM 582 O O . ARG A 1 70 ? -5.066 -6.558 -20.222 1.00 81.44 70 ARG A O 1
ATOM 589 N N . VAL A 1 71 ? -3.317 -7.960 -20.340 1.00 86.19 71 VAL A N 1
ATOM 590 C CA . VAL A 1 71 ? -4.055 -9.150 -19.887 1.00 86.19 71 VAL A CA 1
ATOM 591 C C . VAL A 1 71 ? -4.670 -8.909 -18.509 1.00 86.19 71 VAL A C 1
ATOM 593 O O . VAL A 1 71 ? -5.836 -9.232 -18.312 1.00 86.19 71 VAL A O 1
ATOM 596 N N . ARG A 1 72 ? -3.941 -8.277 -17.580 1.00 83.25 72 ARG A N 1
ATOM 597 C CA . ARG A 1 72 ? -4.476 -7.905 -16.260 1.00 83.25 72 ARG A CA 1
ATOM 598 C C . ARG A 1 72 ? -5.621 -6.892 -16.359 1.00 83.25 72 ARG A C 1
ATOM 600 O O . ARG A 1 72 ? -6.623 -7.055 -15.670 1.00 83.25 72 ARG A O 1
ATOM 607 N N . GLY A 1 73 ? -5.489 -5.874 -17.211 1.00 81.00 73 GLY A N 1
ATOM 608 C CA . GLY A 1 73 ? -6.530 -4.868 -17.451 1.00 81.00 73 GLY A CA 1
ATOM 609 C C . GLY A 1 73 ? -7.817 -5.459 -18.033 1.00 81.00 73 GLY A C 1
ATOM 610 O O . GLY A 1 73 ? -8.905 -5.019 -17.678 1.00 81.00 73 GLY A O 1
ATOM 611 N N . LEU A 1 74 ? -7.696 -6.512 -18.846 1.00 84.75 74 LEU A N 1
ATOM 612 C CA . LEU A 1 74 ? -8.818 -7.289 -19.386 1.00 84.75 74 LEU A CA 1
ATOM 613 C C . LEU A 1 74 ? -9.396 -8.314 -18.387 1.00 84.75 74 LEU A C 1
ATOM 615 O O . LEU A 1 74 ? -10.245 -9.119 -18.756 1.00 84.75 74 LEU A O 1
ATOM 619 N N . GLY A 1 75 ? -8.941 -8.313 -17.129 1.00 85.69 75 GLY A N 1
ATOM 620 C CA . GLY A 1 75 ? -9.417 -9.229 -16.086 1.00 85.69 75 GLY A CA 1
ATOM 621 C C . GLY A 1 75 ? -8.712 -10.589 -16.060 1.00 85.69 75 GLY A C 1
ATOM 622 O O . GLY A 1 75 ? -9.118 -11.487 -15.323 1.00 85.69 75 GLY A O 1
ATOM 623 N N . GLY A 1 76 ? -7.638 -10.759 -16.829 1.00 88.06 76 GLY A N 1
ATOM 624 C CA . GLY A 1 76 ? -6.798 -11.947 -16.778 1.00 88.06 76 GLY A CA 1
ATOM 625 C C . GLY A 1 76 ? -6.132 -12.119 -15.411 1.00 88.06 76 GLY A C 1
ATOM 626 O O . GLY A 1 76 ? -5.658 -11.165 -14.788 1.00 88.06 76 GLY A O 1
ATOM 627 N N . LYS A 1 77 ? -6.079 -13.366 -14.936 1.00 85.38 77 LYS A N 1
ATOM 628 C CA . LYS A 1 77 ? -5.503 -13.703 -13.631 1.00 85.38 77 LYS A CA 1
ATOM 629 C C . LYS A 1 77 ? -3.996 -13.444 -13.615 1.00 85.38 77 LYS A C 1
ATOM 631 O O . LYS A 1 77 ? -3.271 -13.892 -14.501 1.00 85.38 77 LYS A O 1
ATOM 636 N N . GLU A 1 78 ? -3.515 -12.767 -12.573 1.00 81.62 78 GLU A N 1
ATOM 637 C CA . GLU A 1 78 ? -2.076 -12.581 -12.377 1.00 81.62 78 GLU A CA 1
ATOM 638 C C . GLU A 1 78 ? -1.362 -13.936 -12.211 1.00 81.62 78 GLU A C 1
ATOM 640 O O . GLU A 1 78 ? -1.894 -14.843 -11.555 1.00 81.62 78 GLU A O 1
ATOM 645 N N . PRO A 1 79 ? -0.146 -14.094 -12.768 1.00 84.25 79 PRO A N 1
ATOM 646 C CA . PRO A 1 79 ? 0.634 -15.305 -12.565 1.00 84.25 79 PRO A CA 1
ATOM 647 C C . PRO A 1 79 ? 0.930 -15.501 -11.074 1.00 84.25 79 PRO A C 1
ATOM 649 O O . PRO A 1 79 ? 1.163 -14.541 -10.333 1.00 84.25 79 PRO A O 1
ATOM 652 N N . LYS A 1 80 ? 0.949 -16.764 -10.629 1.00 85.94 80 LYS A N 1
ATOM 653 C CA . LYS A 1 80 ? 1.311 -17.102 -9.247 1.00 85.94 80 LYS A CA 1
ATOM 654 C C . LYS A 1 80 ? 2.702 -16.544 -8.937 1.00 85.94 80 LYS A C 1
ATOM 656 O O . LYS A 1 80 ? 3.631 -16.672 -9.735 1.00 85.94 80 LYS A O 1
ATOM 661 N N . ARG A 1 81 ? 2.843 -15.921 -7.765 1.00 85.00 81 ARG A N 1
ATOM 662 C CA . ARG A 1 81 ? 4.141 -15.428 -7.294 1.00 85.00 81 ARG A CA 1
ATOM 663 C C . ARG A 1 81 ? 5.082 -16.614 -7.104 1.00 85.00 81 ARG A C 1
ATOM 665 O O . ARG A 1 81 ? 4.670 -17.6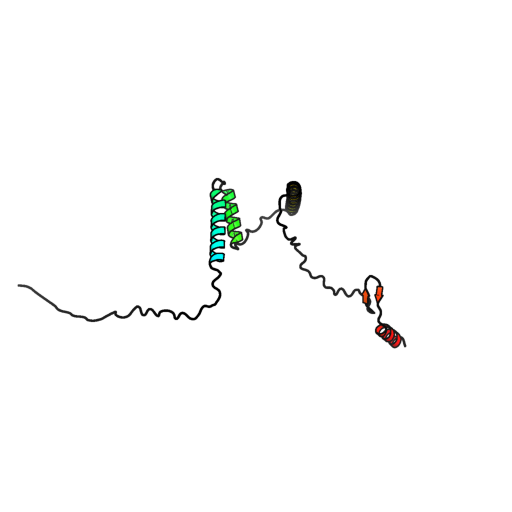47 -6.579 1.00 85.00 81 ARG A O 1
ATOM 672 N N . LYS A 1 82 ? 6.337 -16.453 -7.527 1.00 88.50 82 LYS A N 1
ATOM 673 C CA . LYS A 1 82 ? 7.391 -17.423 -7.220 1.00 88.50 82 LYS A CA 1
ATOM 674 C C . LYS A 1 82 ? 7.613 -17.455 -5.710 1.00 88.50 82 LYS A C 1
ATOM 676 O O . LYS A 1 82 ? 7.440 -16.433 -5.042 1.00 88.50 82 LYS A O 1
ATOM 681 N N . TYR A 1 83 ? 7.989 -18.620 -5.193 1.00 91.56 83 TYR A N 1
ATOM 682 C CA . TYR A 1 83 ? 8.418 -18.738 -3.808 1.00 91.56 83 TYR A CA 1
ATOM 683 C C . TYR A 1 83 ? 9.661 -17.870 -3.584 1.00 91.56 83 TYR A C 1
ATOM 685 O O . TYR A 1 83 ? 10.595 -17.897 -4.384 1.00 91.56 83 TYR A O 1
ATOM 693 N N . ILE A 1 84 ? 9.635 -17.073 -2.520 1.00 90.38 84 ILE A N 1
ATOM 694 C CA . ILE A 1 84 ? 10.737 -16.226 -2.064 1.00 90.38 84 ILE A CA 1
ATOM 695 C C . ILE A 1 84 ? 10.841 -16.466 -0.558 1.00 90.38 84 ILE A C 1
ATOM 697 O O . ILE A 1 84 ? 9.811 -16.535 0.119 1.00 90.38 84 ILE A O 1
ATOM 701 N N . ASN A 1 85 ? 12.061 -16.591 -0.033 1.00 95.75 85 ASN A N 1
ATOM 702 C CA . ASN A 1 85 ? 12.275 -16.700 1.406 1.00 95.75 85 ASN A CA 1
ATOM 703 C C . ASN A 1 85 ? 11.676 -15.473 2.114 1.00 95.75 85 ASN A C 1
ATOM 705 O O . ASN A 1 85 ? 11.802 -14.341 1.646 1.00 95.75 85 ASN A O 1
ATOM 709 N N . TYR A 1 86 ? 11.026 -15.690 3.256 1.00 91.88 86 TYR A N 1
ATOM 710 C CA . TYR A 1 86 ? 10.395 -14.622 4.021 1.00 91.88 86 TYR A CA 1
ATOM 711 C C . TYR A 1 86 ? 11.362 -13.482 4.376 1.00 91.88 86 TYR A C 1
ATOM 713 O O . TYR A 1 86 ? 10.987 -12.314 4.255 1.00 91.88 86 TYR A O 1
ATOM 721 N N . LYS A 1 87 ? 12.608 -13.795 4.757 1.00 94.94 87 LYS A N 1
ATOM 722 C CA . LYS A 1 87 ? 13.614 -12.770 5.087 1.00 94.94 87 LYS A CA 1
ATOM 723 C C . LYS A 1 87 ? 13.891 -11.865 3.883 1.00 94.94 87 LYS A C 1
ATOM 725 O O . LYS A 1 87 ? 13.782 -10.645 3.998 1.00 94.94 87 LYS A O 1
ATOM 730 N N . ASP A 1 88 ? 14.124 -12.460 2.718 1.00 94.62 88 ASP A N 1
ATOM 731 C CA . ASP A 1 88 ? 14.396 -11.726 1.478 1.00 94.62 88 ASP A CA 1
ATOM 732 C C . ASP A 1 88 ? 13.180 -10.918 1.025 1.00 94.62 88 ASP A C 1
ATOM 734 O O . ASP A 1 88 ? 13.300 -9.764 0.609 1.00 94.62 88 ASP A O 1
ATOM 738 N N . TYR A 1 89 ? 11.981 -11.487 1.160 1.00 91.75 89 TYR A N 1
ATOM 739 C CA . TYR A 1 89 ? 10.738 -10.785 0.862 1.00 91.75 89 TYR A CA 1
ATOM 740 C C . TYR A 1 89 ? 10.571 -9.535 1.736 1.00 91.75 89 TYR A C 1
ATOM 742 O O . TYR A 1 89 ? 10.201 -8.474 1.231 1.00 91.75 89 TYR A O 1
ATOM 750 N N . MET A 1 90 ? 10.872 -9.629 3.033 1.00 93.31 90 MET A N 1
ATOM 751 C CA . MET A 1 90 ? 10.787 -8.491 3.950 1.00 93.31 90 MET A CA 1
ATOM 752 C C . MET A 1 90 ? 11.783 -7.387 3.593 1.00 93.31 90 MET A C 1
ATOM 754 O O . MET A 1 90 ? 11.408 -6.210 3.608 1.00 93.31 90 MET A O 1
ATOM 758 N N . VAL A 1 91 ? 13.007 -7.751 3.202 1.00 95.06 91 VAL A N 1
ATOM 759 C CA . VAL A 1 91 ? 14.010 -6.798 2.704 1.00 95.06 91 VAL A CA 1
ATOM 760 C C . VAL A 1 91 ? 13.508 -6.111 1.432 1.00 95.06 91 VAL A C 1
ATOM 762 O O . VAL A 1 91 ? 13.475 -4.883 1.378 1.00 95.06 91 VAL A O 1
ATOM 765 N N . GLN A 1 92 ? 12.995 -6.866 0.456 1.00 92.56 92 GLN A N 1
ATOM 766 C CA . GLN A 1 92 ? 12.427 -6.299 -0.775 1.00 92.56 92 GLN A CA 1
ATOM 767 C C . GLN A 1 92 ? 11.261 -5.337 -0.498 1.00 92.56 92 GLN A C 1
ATOM 769 O O . GLN A 1 92 ? 11.142 -4.299 -1.146 1.00 92.56 92 GLN A O 1
ATOM 774 N N . GLN A 1 93 ? 10.390 -5.657 0.463 1.00 91.50 93 GLN A N 1
ATOM 775 C CA . GLN A 1 93 ? 9.288 -4.771 0.858 1.00 91.50 93 GLN A CA 1
ATOM 776 C C . GLN A 1 93 ? 9.763 -3.518 1.594 1.00 91.50 93 GLN A C 1
ATOM 778 O O . GLN A 1 93 ? 9.073 -2.499 1.563 1.00 91.50 93 GLN A O 1
ATOM 783 N N . LYS A 1 94 ? 10.889 -3.587 2.307 1.00 93.44 94 LYS A N 1
ATOM 784 C CA . LYS A 1 94 ? 11.488 -2.422 2.964 1.00 93.44 94 LYS A CA 1
ATOM 785 C C . LYS A 1 94 ? 12.090 -1.477 1.922 1.00 93.44 94 LYS A C 1
ATOM 787 O O . LYS A 1 94 ? 11.687 -0.322 1.883 1.00 93.44 94 LYS A O 1
ATOM 792 N N . VAL A 1 95 ? 12.913 -2.002 1.013 1.00 94.31 95 VAL A N 1
ATOM 793 C CA . VAL A 1 95 ? 13.528 -1.228 -0.080 1.00 94.31 95 VAL A CA 1
ATOM 794 C C . VAL A 1 95 ? 12.466 -0.540 -0.938 1.00 94.31 95 VAL A C 1
ATOM 796 O O . VAL A 1 95 ? 12.529 0.666 -1.142 1.00 94.31 95 VAL A O 1
ATOM 799 N N . LYS A 1 96 ? 11.411 -1.260 -1.345 1.00 91.69 96 LYS A N 1
ATOM 800 C CA . LYS A 1 96 ? 10.307 -0.660 -2.115 1.00 91.69 96 LYS A CA 1
ATOM 801 C C . LYS A 1 96 ? 9.614 0.485 -1.383 1.00 91.69 96 LYS A C 1
ATOM 803 O O . LYS A 1 96 ? 9.244 1.470 -2.009 1.00 91.69 96 LYS A O 1
ATOM 808 N N . ARG A 1 97 ? 9.413 0.358 -0.067 1.00 89.44 97 ARG A N 1
ATOM 809 C CA . ARG A 1 97 ? 8.810 1.431 0.734 1.00 89.44 97 ARG A CA 1
ATOM 810 C C . ARG A 1 97 ? 9.718 2.652 0.792 1.00 89.44 97 ARG A C 1
ATOM 812 O O . ARG A 1 97 ? 9.212 3.754 0.639 1.00 89.44 97 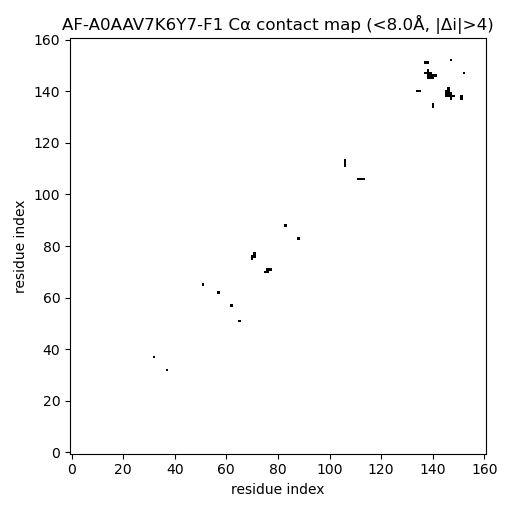ARG A O 1
ATOM 819 N N . GLU A 1 98 ? 11.019 2.450 0.969 1.00 92.44 98 GLU A N 1
ATOM 820 C CA . GLU A 1 98 ? 12.011 3.531 1.004 1.00 92.44 98 GLU A CA 1
ATOM 821 C C . GLU A 1 98 ? 12.142 4.242 -0.352 1.00 92.44 98 GLU A C 1
ATOM 823 O O . GLU A 1 98 ? 12.208 5.468 -0.409 1.00 92.44 98 GLU A O 1
ATOM 828 N N . GLU A 1 99 ? 12.122 3.502 -1.461 1.00 92.25 99 GLU A N 1
ATOM 829 C CA . GLU A 1 99 ? 12.099 4.080 -2.811 1.00 92.25 99 GLU A CA 1
ATOM 830 C C . GLU A 1 99 ? 10.814 4.877 -3.067 1.00 92.25 99 GLU A C 1
ATOM 832 O O . GLU A 1 99 ? 10.858 5.977 -3.617 1.00 92.25 99 GLU A O 1
ATOM 837 N N . GLU A 1 100 ? 9.658 4.354 -2.645 1.00 87.56 100 GLU A N 1
ATOM 838 C CA . GLU A 1 100 ? 8.387 5.070 -2.761 1.00 87.56 100 GLU A CA 1
ATOM 839 C C . GLU A 1 100 ? 8.347 6.342 -1.908 1.00 87.56 100 GLU A C 1
ATOM 841 O O . GLU A 1 100 ? 7.730 7.322 -2.328 1.00 87.56 100 GLU A O 1
ATOM 846 N N . THR A 1 101 ? 8.957 6.349 -0.718 1.00 87.56 101 THR A N 1
ATOM 847 C CA . THR A 1 101 ? 9.038 7.561 0.112 1.00 87.56 101 THR A CA 1
ATOM 848 C C . THR A 1 101 ? 9.980 8.586 -0.496 1.00 87.56 101 THR A C 1
ATOM 850 O O . THR A 1 101 ? 9.578 9.737 -0.623 1.00 87.56 101 THR A O 1
ATOM 853 N N . LYS A 1 102 ? 11.162 8.167 -0.968 1.00 91.06 102 LYS A N 1
ATOM 854 C CA . LYS A 1 102 ? 12.120 9.063 -1.634 1.00 91.06 102 LYS A CA 1
ATOM 855 C C . LYS A 1 102 ? 11.513 9.721 -2.869 1.00 91.06 102 LYS A C 1
ATOM 857 O O . LYS A 1 102 ? 11.532 10.939 -2.976 1.00 91.06 102 LYS A O 1
ATOM 862 N N . ARG A 1 103 ? 10.856 8.944 -3.738 1.00 86.38 103 ARG A N 1
ATOM 863 C CA . ARG A 1 103 ? 10.160 9.499 -4.912 1.00 86.38 103 ARG A CA 1
ATOM 864 C C . ARG A 1 103 ? 9.075 10.500 -4.532 1.00 86.38 103 ARG A C 1
ATOM 866 O O . ARG A 1 103 ? 8.955 11.536 -5.163 1.00 86.38 103 ARG A O 1
ATOM 873 N N . LYS A 1 104 ? 8.294 10.221 -3.483 1.00 85.38 104 LYS A N 1
ATOM 874 C CA . LYS A 1 104 ? 7.274 11.168 -3.000 1.00 85.38 104 LYS A CA 1
ATOM 875 C C . LYS A 1 104 ? 7.884 12.460 -2.461 1.00 85.38 104 LYS A C 1
ATOM 877 O O . LYS A 1 104 ? 7.253 13.506 -2.577 1.00 85.38 104 LYS A O 1
ATOM 882 N N . GLU A 1 105 ? 9.050 12.386 -1.829 1.00 85.81 105 GLU A N 1
ATOM 883 C CA . GLU A 1 105 ? 9.779 13.559 -1.343 1.00 85.81 105 GLU A CA 1
ATOM 884 C C . GLU A 1 105 ? 10.340 14.379 -2.509 1.00 85.81 105 GLU A C 1
ATOM 886 O O . GLU A 1 105 ? 10.113 15.586 -2.552 1.00 85.81 105 GLU A O 1
ATOM 891 N N . GLU A 1 106 ? 10.968 13.730 -3.490 1.00 86.56 106 GLU A N 1
ATOM 892 C CA . GLU A 1 106 ? 11.443 14.358 -4.731 1.00 86.56 106 GLU A CA 1
ATOM 893 C C . GLU A 1 106 ? 10.296 15.034 -5.497 1.00 86.56 106 GLU A C 1
ATOM 895 O O . GLU A 1 106 ? 10.376 16.220 -5.815 1.00 86.56 106 GLU A O 1
ATOM 900 N N . ASP A 1 107 ? 9.188 14.322 -5.712 1.00 83.81 107 ASP A N 1
ATOM 901 C CA . ASP A 1 107 ? 7.994 14.852 -6.377 1.00 83.81 107 ASP A CA 1
ATOM 902 C C . ASP A 1 107 ? 7.404 16.053 -5.612 1.00 83.81 107 ASP A C 1
ATOM 904 O O . ASP A 1 107 ? 6.918 17.008 -6.223 1.00 83.81 107 ASP A O 1
ATOM 908 N N . ARG A 1 108 ? 7.461 16.037 -4.270 1.00 81.19 108 ARG A N 1
ATOM 909 C CA . ARG A 1 108 ? 7.015 17.156 -3.425 1.00 81.19 108 ARG A CA 1
ATOM 910 C C . ARG A 1 108 ? 7.917 18.378 -3.587 1.00 81.19 108 ARG A C 1
ATOM 912 O O . ARG A 1 108 ? 7.395 19.489 -3.621 1.00 81.19 108 ARG A O 1
ATOM 919 N N . ILE A 1 109 ? 9.233 18.183 -3.671 1.00 82.81 109 ILE A N 1
ATOM 920 C CA . ILE A 1 109 ? 10.209 19.262 -3.898 1.00 82.81 109 ILE A CA 1
ATOM 921 C C . ILE A 1 109 ? 10.019 19.860 -5.297 1.00 82.81 109 ILE A C 1
ATOM 923 O O . ILE A 1 109 ? 10.025 21.078 -5.451 1.00 82.81 109 ILE A O 1
ATOM 927 N N . LEU A 1 110 ? 9.785 19.012 -6.299 1.00 85.00 110 LEU A N 1
ATOM 928 C CA . LEU A 1 110 ? 9.565 19.408 -7.692 1.00 85.00 110 LEU A CA 1
ATOM 929 C C . LEU A 1 110 ? 8.172 20.008 -7.952 1.00 85.00 110 LEU A C 1
ATOM 931 O O . LEU A 1 110 ? 7.892 20.437 -9.069 1.00 85.00 110 LEU A O 1
ATOM 935 N N . GLY A 1 111 ? 7.283 20.031 -6.952 1.00 74.88 111 GLY A N 1
ATOM 936 C CA . GLY A 1 111 ? 5.916 20.537 -7.101 1.00 74.88 111 GLY A CA 1
ATOM 937 C C . GLY A 1 111 ? 5.048 19.700 -8.048 1.00 74.88 111 GLY A C 1
ATOM 938 O O . GLY A 1 111 ? 4.026 20.184 -8.536 1.00 74.88 111 GLY A O 1
ATOM 939 N N . ALA A 1 112 ? 5.433 18.450 -8.320 1.00 76.25 112 ALA A N 1
ATOM 940 C CA . ALA A 1 112 ? 4.698 17.571 -9.214 1.00 76.25 112 ALA A CA 1
ATOM 941 C C . ALA A 1 112 ? 3.341 17.195 -8.596 1.00 76.25 112 ALA A C 1
ATOM 943 O O . ALA A 1 112 ? 3.233 16.813 -7.427 1.00 76.25 112 ALA A O 1
ATOM 944 N N . GLN A 1 113 ? 2.271 17.286 -9.388 1.00 67.69 113 GLN A N 1
ATOM 945 C CA . GLN A 1 113 ? 0.925 16.964 -8.923 1.00 67.69 113 GLN A CA 1
ATOM 946 C C . GLN A 1 113 ? 0.742 15.439 -8.843 1.00 67.69 113 GLN A C 1
ATOM 948 O O . GLN A 1 113 ? 0.350 14.781 -9.804 1.00 67.69 113 GLN A O 1
ATOM 953 N N . ILE A 1 114 ? 1.036 14.853 -7.680 1.00 70.19 114 ILE A N 1
ATOM 954 C CA . ILE A 1 114 ? 0.887 13.408 -7.463 1.00 70.19 114 ILE A CA 1
ATOM 955 C C . ILE A 1 114 ? -0.590 13.064 -7.222 1.00 70.19 114 ILE A C 1
ATOM 957 O O . ILE A 1 114 ? -1.226 13.567 -6.289 1.00 70.19 114 ILE A O 1
ATOM 961 N N . PHE A 1 115 ? -1.137 12.129 -8.002 1.00 71.00 115 PHE A N 1
ATOM 962 C CA . PHE A 1 115 ? -2.448 11.542 -7.721 1.00 71.00 115 PHE A CA 1
ATOM 963 C C . PHE A 1 115 ? -2.434 10.819 -6.365 1.00 71.00 115 PHE A C 1
ATOM 965 O O . PHE A 1 115 ? -1.673 9.871 -6.145 1.00 71.00 115 PHE A O 1
ATOM 972 N N . LYS A 1 116 ? -3.307 11.244 -5.442 1.00 73.62 116 LYS A N 1
ATOM 973 C CA . LYS A 1 116 ? -3.436 10.634 -4.110 1.00 73.62 116 LYS A CA 1
ATOM 974 C C . LYS A 1 116 ? -3.867 9.168 -4.242 1.00 73.62 116 LYS A C 1
ATOM 976 O O . LYS A 1 116 ? -5.015 8.876 -4.573 1.00 73.62 116 LYS A O 1
ATOM 981 N N . LYS A 1 117 ? -2.967 8.228 -3.940 1.00 72.88 117 LYS A N 1
ATOM 982 C CA . LYS A 1 117 ? -3.325 6.806 -3.811 1.00 72.88 117 LYS A CA 1
ATOM 983 C C . LYS A 1 117 ? -4.157 6.607 -2.538 1.00 72.88 117 LYS A C 1
ATOM 985 O O . LYS A 1 117 ? -3.787 7.097 -1.473 1.00 72.88 117 LYS A O 1
ATOM 990 N N . LYS A 1 118 ? -5.273 5.873 -2.625 1.00 70.69 118 LYS A N 1
ATOM 991 C CA . LYS A 1 118 ? -6.055 5.478 -1.440 1.00 70.69 118 LYS A CA 1
ATOM 992 C C . LYS A 1 118 ? -5.218 4.538 -0.565 1.00 70.69 118 LYS A C 1
ATOM 994 O O . LYS A 1 118 ? -4.705 3.532 -1.053 1.00 70.69 118 LYS A O 1
ATOM 999 N N . ASN A 1 119 ? -5.131 4.832 0.732 1.00 63.84 119 ASN A N 1
ATOM 1000 C CA . ASN A 1 119 ? -4.498 3.953 1.715 1.00 63.84 119 ASN A CA 1
ATOM 1001 C C . ASN A 1 119 ? -5.394 2.732 1.972 1.00 63.84 119 ASN A C 1
ATOM 1003 O O . ASN A 1 119 ? -6.216 2.727 2.887 1.00 63.84 119 ASN A O 1
ATOM 1007 N N . VAL A 1 120 ? -5.254 1.690 1.151 1.00 66.50 120 VAL A N 1
ATOM 1008 C CA . VAL A 1 120 ? -5.920 0.402 1.384 1.00 66.50 120 VAL A CA 1
ATOM 1009 C C . VAL A 1 120 ? -5.138 -0.352 2.458 1.00 66.50 120 VAL A C 1
ATOM 1011 O O . VAL A 1 120 ? -4.201 -1.096 2.171 1.00 66.50 120 VAL A O 1
ATOM 1014 N N . ILE A 1 121 ? -5.506 -0.141 3.719 1.00 66.81 121 ILE A N 1
ATOM 1015 C CA . ILE A 1 121 ? -4.933 -0.886 4.843 1.00 66.81 121 ILE A CA 1
ATOM 1016 C C . ILE A 1 121 ? -5.564 -2.281 4.843 1.00 66.81 121 ILE A C 1
ATOM 1018 O O . ILE A 1 121 ? -6.708 -2.470 5.260 1.00 66.81 121 ILE A O 1
ATOM 1022 N N . LYS A 1 122 ? -4.820 -3.268 4.333 1.00 61.06 122 LYS A N 1
ATOM 1023 C CA . LYS A 1 122 ? -5.231 -4.678 4.329 1.00 61.06 122 LYS A CA 1
ATOM 1024 C C . LYS A 1 122 ? -5.388 -5.157 5.779 1.00 61.06 122 LYS A C 1
ATOM 1026 O O . LYS A 1 122 ? -4.462 -5.009 6.565 1.00 61.06 122 LYS A O 1
ATOM 1031 N N . GLY A 1 123 ? -6.555 -5.703 6.129 1.00 62.53 123 GLY A N 1
ATOM 1032 C CA . GLY A 1 123 ? -6.840 -6.235 7.472 1.00 62.53 123 GLY A CA 1
ATOM 1033 C C . GLY A 1 123 ? -7.749 -5.377 8.363 1.00 62.53 123 GLY A C 1
ATOM 1034 O O . GLY A 1 123 ? -8.162 -5.851 9.414 1.00 62.53 123 GLY A O 1
ATOM 1035 N N . ARG A 1 124 ? -8.158 -4.170 7.938 1.00 59.31 124 ARG A N 1
ATOM 1036 C CA . ARG A 1 124 ? -9.156 -3.346 8.663 1.00 59.31 124 ARG A CA 1
ATOM 1037 C C . ARG A 1 124 ? -10.618 -3.795 8.492 1.00 59.31 124 ARG A C 1
ATOM 1039 O O . ARG A 1 124 ? -11.524 -3.087 8.903 1.00 59.31 124 ARG A O 1
ATOM 1046 N N . GLY A 1 125 ? -10.854 -4.959 7.885 1.00 57.44 125 GLY A N 1
ATOM 1047 C CA . GLY A 1 125 ? -12.198 -5.513 7.682 1.00 57.44 125 GLY A CA 1
ATOM 1048 C C . GLY A 1 125 ? -12.798 -6.194 8.915 1.00 57.44 125 GLY A C 1
ATOM 1049 O O . GLY A 1 125 ? -13.956 -6.596 8.871 1.00 57.44 125 GLY A O 1
ATOM 1050 N N . ARG A 1 126 ? -12.039 -6.341 10.010 1.00 66.62 126 ARG A N 1
ATOM 1051 C CA . ARG A 1 126 ? -12.625 -6.749 11.288 1.00 66.62 126 ARG A CA 1
ATOM 1052 C C . ARG A 1 126 ? -13.276 -5.529 11.918 1.00 66.62 126 ARG A C 1
ATOM 1054 O O . ARG A 1 126 ? -12.585 -4.647 12.422 1.00 66.62 126 ARG A O 1
ATOM 1061 N N . TRP A 1 127 ? -14.604 -5.501 11.875 1.00 72.56 127 TRP A N 1
ATOM 1062 C CA . TRP A 1 127 ? -15.375 -4.698 12.808 1.00 72.56 127 TRP A CA 1
ATOM 1063 C C . TRP A 1 127 ? -14.888 -5.057 14.209 1.00 72.56 127 TRP A C 1
ATOM 1065 O O . TRP A 1 127 ? -14.829 -6.232 14.571 1.00 72.56 127 TRP A O 1
ATOM 1075 N N . ILE A 1 128 ? -14.448 -4.053 14.962 1.00 70.31 128 ILE A N 1
ATOM 1076 C CA . ILE A 1 128 ? -14.265 -4.234 16.394 1.00 70.31 128 ILE A CA 1
ATOM 1077 C C . ILE A 1 128 ? -15.680 -4.460 16.905 1.00 70.31 128 ILE A C 1
ATOM 1079 O O . ILE A 1 128 ? -16.499 -3.541 16.839 1.00 70.31 128 ILE A O 1
ATOM 1083 N N . ASP A 1 129 ? -15.990 -5.683 17.331 1.00 67.94 129 ASP A N 1
ATOM 1084 C CA . ASP A 1 129 ? -17.253 -5.959 17.999 1.00 67.94 129 ASP A CA 1
ATOM 1085 C C . ASP A 1 129 ? -17.331 -5.007 19.193 1.00 67.94 129 ASP A C 1
ATOM 1087 O O . ASP A 1 129 ? -16.648 -5.186 20.200 1.00 67.94 129 ASP A O 1
ATOM 1091 N N . GLY A 1 130 ? -18.163 -3.967 19.091 1.00 61.75 130 GLY A N 1
ATOM 1092 C CA . GLY A 1 130 ? -18.376 -2.965 20.144 1.00 61.75 130 GLY A CA 1
ATOM 1093 C C . GLY A 1 130 ? -19.040 -3.535 21.405 1.00 61.75 130 GLY A C 1
ATOM 1094 O O . GLY A 1 130 ? -19.601 -2.793 22.203 1.00 61.75 130 GLY A O 1
ATOM 1095 N N . LYS A 1 131 ? -19.025 -4.862 21.561 1.00 61.38 131 LYS A N 1
ATOM 1096 C CA . LYS A 1 131 ? -19.648 -5.648 22.622 1.00 61.38 131 LYS A CA 1
ATOM 1097 C C . LYS A 1 131 ? -18.609 -6.416 23.438 1.00 61.38 131 LYS A C 1
ATOM 1099 O O . LYS A 1 131 ? -18.893 -7.513 23.911 1.00 61.38 131 LYS A O 1
ATOM 1104 N N . VAL A 1 132 ? -17.426 -5.852 23.668 1.00 59.66 132 VAL A N 1
ATOM 1105 C CA . VAL A 1 132 ? -16.644 -6.287 24.830 1.00 59.66 132 VAL A CA 1
ATOM 1106 C C . VAL A 1 132 ?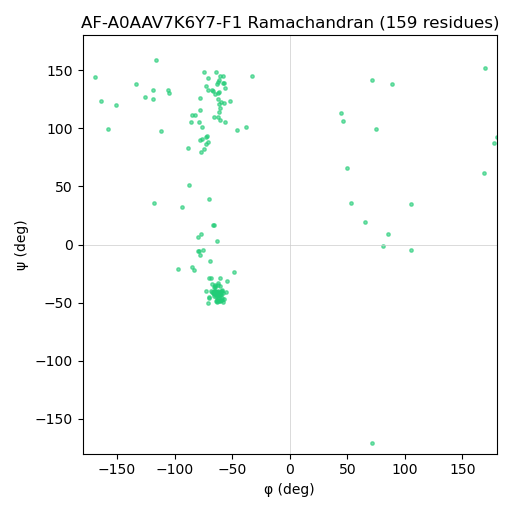 -17.363 -5.726 26.058 1.00 59.66 132 VAL A C 1
ATOM 1108 O O . VAL A 1 132 ? -17.177 -4.571 26.427 1.00 59.66 132 VAL A O 1
ATOM 1111 N N . LYS A 1 133 ? -18.258 -6.526 26.649 1.00 60.69 133 LYS A N 1
ATOM 1112 C CA . LYS A 1 133 ? -19.054 -6.197 27.847 1.00 60.69 133 LYS A CA 1
ATOM 1113 C C . LYS A 1 133 ? -18.198 -6.139 29.130 1.00 60.69 133 LYS A C 1
ATOM 1115 O O . LYS A 1 133 ? -18.640 -6.581 30.180 1.00 60.69 133 LYS A O 1
ATOM 1120 N N . PHE A 1 134 ? -16.979 -5.605 29.069 1.00 61.41 134 PHE A N 1
ATOM 1121 C CA . PHE A 1 134 ? -16.179 -5.269 30.256 1.00 61.41 134 PHE A CA 1
ATOM 1122 C C . PHE A 1 134 ? -16.517 -3.844 30.718 1.00 61.41 134 PHE A C 1
ATOM 1124 O O . PHE A 1 134 ? -15.655 -2.982 30.852 1.00 61.41 134 PHE A O 1
ATOM 1131 N N . GLY A 1 135 ? -17.810 -3.573 30.876 1.00 67.00 135 GLY A N 1
ATOM 1132 C CA . GLY A 1 135 ? -18.325 -2.317 31.408 1.00 6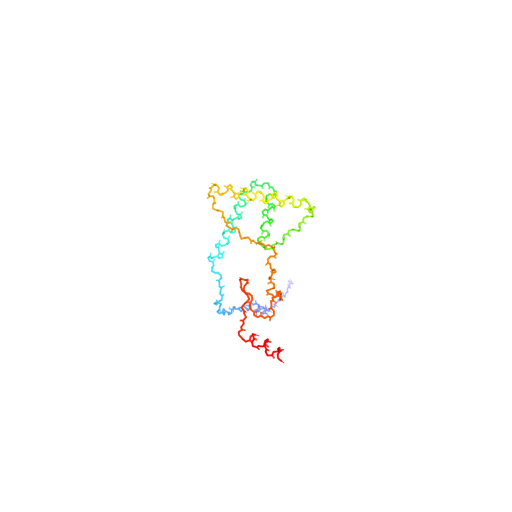7.00 135 GLY A CA 1
ATOM 1133 C C . GLY A 1 135 ? -19.056 -2.568 32.725 1.00 67.00 135 GLY A C 1
ATOM 1134 O O . GLY A 1 135 ? -19.470 -3.699 32.978 1.00 67.00 135 GLY A O 1
ATOM 1135 N N . PRO A 1 136 ? -19.221 -1.541 33.570 1.00 67.56 136 PRO A N 1
ATOM 1136 C CA . PRO A 1 136 ? -20.004 -1.666 34.793 1.00 67.56 136 PRO A CA 1
ATOM 1137 C C . PRO A 1 136 ? -21.436 -2.123 34.476 1.00 67.56 136 PRO A C 1
ATOM 1139 O O . PRO A 1 136 ? -22.045 -1.658 33.515 1.00 67.56 136 PRO A O 1
ATOM 1142 N N . ASN A 1 137 ? -21.976 -3.029 35.299 1.00 76.25 137 ASN A N 1
ATOM 1143 C CA . ASN A 1 137 ? -23.346 -3.545 35.160 1.00 76.25 137 ASN A CA 1
ATOM 1144 C C . ASN A 1 137 ? -24.424 -2.495 35.486 1.00 76.25 137 ASN A C 1
ATOM 1146 O O . ASN A 1 137 ? -25.594 -2.705 35.180 1.00 76.25 137 ASN A O 1
ATOM 1150 N N . VAL A 1 138 ? -24.036 -1.385 36.119 1.00 80.69 138 VAL A N 1
ATOM 1151 C CA . VAL A 1 138 ? -24.919 -0.278 36.501 1.00 80.69 138 VAL A CA 1
ATOM 1152 C C . VAL A 1 138 ? -24.478 0.999 35.796 1.00 80.69 138 VAL A C 1
ATOM 1154 O O . VAL A 1 138 ? -23.296 1.336 35.809 1.00 80.69 138 VAL A O 1
ATOM 1157 N N . GLY A 1 139 ? -25.424 1.723 35.198 1.00 79.94 139 GLY A N 1
ATOM 1158 C CA . GLY A 1 139 ? -25.156 3.003 34.545 1.00 79.94 139 GLY A CA 1
ATOM 1159 C C . GLY A 1 139 ? -24.371 2.928 33.227 1.00 79.94 139 GLY A C 1
ATOM 1160 O O . GLY A 1 139 ? -24.167 1.872 32.628 1.00 79.94 139 GLY A O 1
ATOM 1161 N N . ARG A 1 140 ? -23.959 4.099 32.728 1.00 86.81 140 ARG A N 1
ATOM 1162 C CA . ARG A 1 140 ? -23.167 4.262 31.498 1.00 86.81 140 ARG A CA 1
ATOM 1163 C C . ARG A 1 140 ? -21.832 4.916 31.829 1.00 86.81 140 ARG A C 1
ATOM 1165 O O . ARG A 1 140 ? -21.803 6.011 32.378 1.00 86.81 140 ARG A O 1
ATOM 1172 N N . LEU A 1 141 ? -20.728 4.285 31.436 1.00 84.00 141 LEU A N 1
ATOM 1173 C CA . LEU A 1 141 ? -19.405 4.900 31.531 1.00 84.00 141 LEU A CA 1
ATOM 1174 C C . LEU A 1 141 ? -19.187 5.823 30.325 1.00 84.00 141 LEU A C 1
ATOM 1176 O O . LEU A 1 141 ? -19.062 5.352 29.191 1.00 84.00 141 LEU A O 1
ATOM 1180 N N . LYS A 1 142 ? -19.133 7.136 30.553 1.00 84.75 142 LYS A N 1
ATOM 1181 C CA . LYS A 1 142 ? -18.819 8.130 29.519 1.00 84.75 142 LYS A CA 1
ATOM 1182 C C . LYS A 1 142 ? -17.655 8.995 29.968 1.00 84.75 142 LYS A C 1
ATOM 1184 O O . LYS A 1 142 ? -17.703 9.597 31.031 1.00 84.75 142 LYS A O 1
ATOM 1189 N N . ARG A 1 143 ? -16.614 9.091 29.132 1.00 85.69 143 ARG A N 1
ATOM 1190 C CA . ARG A 1 143 ? -15.453 9.975 29.372 1.00 85.69 143 ARG A CA 1
ATOM 1191 C C . ARG A 1 143 ? -14.805 9.773 30.758 1.00 85.69 143 ARG A C 1
ATOM 1193 O O . ARG A 1 143 ? -14.363 10.731 31.374 1.00 85.69 143 ARG A O 1
ATOM 1200 N N . GLY A 1 144 ? -14.778 8.532 31.251 1.00 84.25 144 GLY A N 1
ATOM 1201 C CA . GLY A 1 144 ? -14.233 8.190 32.572 1.00 84.25 144 GLY A CA 1
ATOM 1202 C C . GLY A 1 144 ? -15.178 8.432 33.756 1.00 84.25 144 GLY A C 1
ATOM 1203 O O . GLY A 1 144 ? -14.815 8.101 34.878 1.00 84.25 144 GLY A O 1
ATOM 1204 N N . VAL A 1 145 ? -16.389 8.948 33.526 1.00 88.06 145 VAL A N 1
ATOM 1205 C CA . VAL A 1 145 ? -17.404 9.176 34.563 1.00 88.06 145 VAL A CA 1
ATOM 1206 C C . VAL A 1 145 ? -18.512 8.133 34.450 1.00 88.06 145 VAL A C 1
ATOM 1208 O O . VAL A 1 145 ? -19.013 7.859 33.355 1.00 88.06 145 VAL A O 1
ATOM 1211 N N . LEU A 1 146 ? -18.890 7.539 35.584 1.00 90.12 146 LEU A N 1
ATOM 1212 C CA . LEU A 1 146 ? -20.015 6.615 35.669 1.00 90.12 146 LEU A CA 1
ATOM 1213 C C . LEU A 1 146 ? -21.318 7.393 35.876 1.00 90.12 146 LEU A C 1
ATOM 1215 O O . LEU A 1 146 ? -21.593 7.888 36.965 1.00 90.12 146 LEU A O 1
ATOM 1219 N N . GLU A 1 147 ? -22.129 7.491 34.827 1.00 90.06 147 GLU A N 1
ATOM 1220 C CA . GLU A 1 147 ? -23.465 8.081 34.900 1.00 90.06 147 GLU A CA 1
ATOM 1221 C C . GLU A 1 147 ? -24.466 7.013 35.359 1.00 90.06 147 GLU A C 1
ATOM 1223 O O . GLU A 1 147 ? -24.754 6.073 34.613 1.00 90.06 147 GLU A O 1
ATOM 1228 N N . VAL A 1 148 ? -25.012 7.153 36.568 1.00 91.12 148 VAL A N 1
ATOM 1229 C CA . VAL A 1 148 ? -26.024 6.235 37.118 1.00 91.12 148 VAL A CA 1
ATOM 1230 C C . VAL A 1 148 ? -27.398 6.901 37.079 1.00 91.12 148 VAL A C 1
ATOM 1232 O O . VAL A 1 148 ? -27.554 8.043 37.510 1.00 91.12 148 VAL A O 1
ATOM 1235 N N . SER A 1 149 ? -28.412 6.204 36.557 1.00 90.69 149 SER A N 1
ATOM 1236 C CA . SER A 1 149 ? -29.787 6.714 36.566 1.00 90.69 149 SER A CA 1
ATOM 1237 C C . SER A 1 149 ? -30.397 6.611 37.965 1.00 90.69 149 SER A C 1
ATOM 1239 O O . SER A 1 149 ? -30.155 5.641 38.680 1.00 90.69 149 SER A O 1
ATOM 1241 N N . GLN A 1 150 ? -31.290 7.537 38.323 1.00 91.19 150 GLN A N 1
ATOM 1242 C CA . GLN A 1 150 ? -32.113 7.414 39.534 1.00 91.19 150 GLN A CA 1
ATOM 1243 C C . GLN A 1 150 ? -32.891 6.089 39.587 1.00 91.19 150 GLN A C 1
ATOM 1245 O O . GLN A 1 150 ? -33.083 5.536 40.667 1.00 91.19 150 GLN A O 1
ATOM 1250 N N . LYS A 1 151 ? -33.289 5.542 38.429 1.00 88.94 151 LYS A N 1
ATOM 1251 C CA . LYS A 1 151 ? -33.953 4.231 38.349 1.00 88.94 151 LYS A CA 1
ATOM 1252 C C . LYS A 1 151 ? -33.035 3.099 38.806 1.00 88.94 151 LYS A C 1
ATOM 1254 O O . LYS A 1 151 ? -33.460 2.262 39.593 1.00 88.94 151 LYS A O 1
ATOM 1259 N N . ASP A 1 152 ? -31.782 3.107 38.355 1.00 87.44 152 ASP A N 1
ATOM 1260 C CA . ASP A 1 152 ? -30.789 2.095 38.729 1.00 87.44 152 ASP A CA 1
ATOM 1261 C C . ASP A 1 152 ? -30.480 2.177 40.229 1.00 87.44 152 ASP A C 1
ATOM 1263 O O . ASP A 1 152 ? -30.412 1.155 40.906 1.00 87.44 152 ASP A O 1
ATOM 1267 N N . ILE A 1 153 ? -30.382 3.399 40.768 1.00 88.69 153 ILE A N 1
ATOM 1268 C CA . ILE A 1 153 ? -30.216 3.640 42.208 1.00 88.69 153 ILE A CA 1
ATOM 1269 C C . ILE A 1 153 ? -31.396 3.048 42.987 1.00 88.69 153 ILE A C 1
ATOM 1271 O O . ILE A 1 153 ? -31.189 2.316 43.952 1.00 88.69 153 ILE A O 1
ATOM 1275 N N . HIS A 1 154 ? -32.630 3.308 42.551 1.00 88.94 154 HIS A N 1
ATOM 1276 C CA . HIS A 1 154 ? -33.825 2.790 43.215 1.00 88.94 154 HIS A CA 1
ATOM 1277 C C . HIS A 1 154 ? -33.894 1.254 43.191 1.00 88.94 154 HIS A C 1
ATOM 1279 O O . HIS A 1 154 ? -34.230 0.646 44.204 1.00 88.94 154 HIS A O 1
ATOM 1285 N N . VAL A 1 155 ? -33.528 0.616 42.073 1.00 88.50 155 VAL A N 1
ATOM 1286 C CA . VAL A 1 155 ? -33.458 -0.853 41.967 1.00 88.50 155 VAL A CA 1
ATOM 1287 C C . VAL A 1 155 ? -32.422 -1.428 42.932 1.00 88.50 155 VAL A C 1
ATOM 1289 O O . VAL A 1 155 ? -32.714 -2.391 43.638 1.00 88.50 155 VAL A O 1
ATOM 1292 N N . VAL A 1 156 ? -31.230 -0.829 43.003 1.00 86.06 156 VAL A N 1
ATOM 1293 C CA . VAL A 1 156 ? -30.181 -1.268 43.936 1.00 86.06 156 VAL A CA 1
ATOM 1294 C C . VAL A 1 156 ? -30.636 -1.115 45.388 1.00 86.06 156 VAL A C 1
ATOM 1296 O O . VAL A 1 156 ? -30.399 -2.017 46.184 1.00 86.06 156 VAL A O 1
ATOM 1299 N N . ILE A 1 157 ? -31.309 -0.012 45.729 1.00 89.00 157 ILE A N 1
ATOM 1300 C CA . ILE A 1 157 ? -31.842 0.223 47.079 1.00 89.00 157 ILE A CA 1
ATOM 1301 C C . ILE A 1 157 ? -32.921 -0.809 47.426 1.00 89.00 157 ILE A C 1
ATOM 1303 O O . ILE A 1 157 ? -32.833 -1.434 48.478 1.00 89.00 157 ILE A O 1
ATOM 1307 N N . LYS A 1 158 ? -33.889 -1.037 46.530 1.00 88.31 158 LYS A N 1
ATOM 1308 C CA . LYS A 1 158 ? -34.989 -1.991 46.736 1.00 88.31 158 LYS A CA 1
ATOM 1309 C C . LYS A 1 158 ? -34.509 -3.436 46.885 1.00 88.31 158 LYS A C 1
ATOM 1311 O O . LYS A 1 158 ? -35.103 -4.190 47.636 1.00 88.31 158 LYS A O 1
ATOM 1316 N N . ASN A 1 159 ? -33.449 -3.822 46.176 1.00 83.69 159 ASN A N 1
ATOM 1317 C CA . ASN A 1 159 ? -32.873 -5.166 46.280 1.00 83.69 159 ASN A CA 1
ATOM 1318 C C . ASN A 1 159 ? -32.004 -5.359 47.536 1.00 83.69 159 ASN A C 1
ATOM 1320 O O . ASN A 1 159 ? -31.543 -6.470 47.782 1.00 83.69 159 ASN A O 1
ATOM 1324 N N . LYS A 1 160 ? -31.703 -4.283 48.277 1.00 80.44 160 LYS A N 1
ATOM 1325 C CA . LYS A 1 160 ? -30.848 -4.309 49.473 1.00 80.44 160 LYS A CA 1
ATOM 1326 C C . LYS A 1 160 ? -31.653 -4.393 50.778 1.00 80.44 160 LYS A C 1
ATOM 1328 O O . LYS A 1 160 ? -31.083 -4.775 51.795 1.00 80.44 160 LYS A O 1
ATOM 1333 N N . THR A 1 161 ? -32.927 -4.003 50.733 1.00 59.19 161 THR A N 1
ATOM 1334 C CA . THR A 1 161 ? -33.961 -4.229 51.762 1.00 59.19 161 THR A CA 1
ATOM 1335 C C . THR A 1 161 ? -34.614 -5.584 51.582 1.00 59.19 161 THR A C 1
ATOM 1337 O O . THR A 1 161 ? -34.797 -6.274 52.603 1.00 59.19 161 THR A O 1
#

InterPro domains:
  IPR027973 40S small subunit processome assembly factor 1-like [PF15375] (5-121)
  IPR052852 SSU Processome Component [PTHR28366] (20-156)

Solvent-accessible surface area (backbone atoms only — not com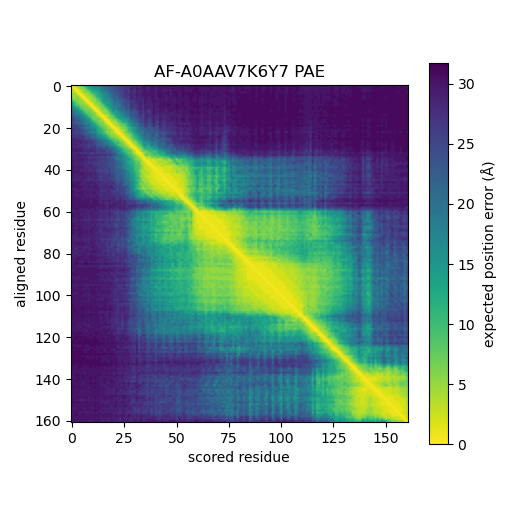parable to full-atom values): 10796 Å² total; per-residue (Å²): 137,85,88,79,90,78,91,80,91,76,81,88,89,74,96,76,87,79,86,75,77,76,79,79,84,68,88,78,87,73,78,75,70,58,63,68,60,54,50,50,51,52,50,51,50,51,51,51,49,48,53,63,53,66,50,63,84,51,59,72,66,57,52,51,51,50,50,53,52,51,40,43,75,75,68,43,80,78,77,82,79,76,92,67,59,68,70,59,50,52,52,54,56,48,52,52,50,54,52,54,51,51,51,53,51,53,36,57,75,70,67,53,89,72,81,84,75,79,86,79,65,85,78,71,81,64,74,76,71,92,71,72,79,88,60,69,96,68,54,47,81,51,96,91,41,77,49,67,49,71,66,58,52,48,52,56,53,62,75,71,111

Radius of gyration: 38.49 Å; Cα contacts (8 Å, |Δi|>4): 27; chains: 1; bounding box: 57×65×142 Å

pLDDT: mean 72.23, std 15.77, range [37.5, 95.75]

Sequence (161 aa):
MKKSLRKKQTSDRNADLFHIQKPKINNIKDELPNTRIAFQKDLNLIMNEIHCMNMKSLLGQKRRDYIKERVRGLGGKEPKRKYINYKDYMVQQKVKREEETKRKEEDRILGAQIFKKKNVIKGRGRWIDGKVKFGPNVGRLKRGVLEVSQKDIHVVIKNKT